Protein AF-A0A8T0D300-F1 (afdb_monomer)

Nearest PDB structures (foldseek):
  8bvw-assembly1_c  TM=6.616E-01  e=2.261E-02  Xenopus laevis
  4kha-assembly1_B  TM=6.430E-01  e=3.492E-02  Xenopus laevis
  8ox1-assembly1_G  TM=6.319E-01  e=3.492E-02  Homo sapiens
  6ler-assembly1_G  TM=6.426E-01  e=5.739E-02  Homo sapiens
  8xjv-assembly1_am  TM=5.902E-01  e=4.477E-02  Xenopus laevis

Secondary structure (DSSP, 8-state):
------------------------PPPP---------TTTTS--SS-HHHHHHHHHTSTT-----HHHHHHHHHHHHHHHHHHHHHHHTTTTT---HHHHHHHHHH-GGGGGGTTTSPPP--HHHHHHHHHHHHHHHT-

Organism: NCBI:txid34504

Solvent-accessible surface area (backbone atoms only — not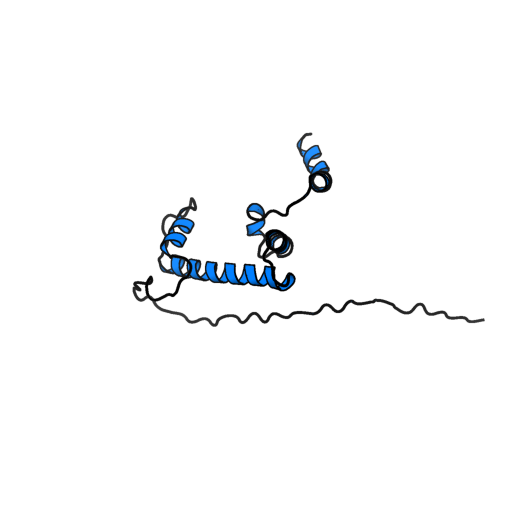 comparable to full-atom values): 9276 Å² total; per-residue (Å²): 136,89,81,87,78,83,86,77,81,84,82,79,77,74,84,80,79,78,79,76,76,82,81,80,81,82,80,92,75,91,81,82,94,67,97,68,85,59,79,85,77,53,94,62,92,48,57,49,69,58,42,45,51,62,57,51,71,41,95,87,46,91,78,81,60,71,66,57,24,52,53,50,29,52,49,51,54,53,48,53,53,49,54,52,50,69,38,40,75,78,54,84,80,70,89,49,71,66,43,52,17,49,49,30,72,75,33,78,91,38,49,89,39,46,91,81,42,61,67,90,72,52,74,68,58,46,49,72,74,40,43,69,63,52,58,62,73,74,110

Radius of gyration: 24.93 Å; Cα contacts (8 Å, |Δi|>4): 60; chains: 1; bounding box: 71×55×63 Å

Foldseek 3Di:
DDDDDDPDDDPPDDDPPPPPPDDDDDDDDDDDDDDDPDQPPPPFPAHLVVLLVVQVVDPPDPDDDSVNSSVVSVVVVVVVVVLQCQLVVPPPDDDDLQSNQVCLVVDVVNVVCCVVRPHDDDPVVCCVPCVVVVVVVVD

Sequence (139 aa):
MMDQRSHQSLEQTLPVQSLSCSFVAPSKSVMEPQAFNTTETLNLLIPPNRTRLMMKSSPDVESVSLESVICLSKATELFIKELVSSACCEAGEEFTYKLLSDLQSRTPRYAFLADVLPTKITMMEWIEKYKAEFDASCT

InterPro domains:
  IPR003958 Transcription factor CBF/NF-Y/archaeal histone domain [PF00808] (46-91)
  IPR009072 Histone-fold [G3DSA:1.10.20.10] (3-119)
  IPR009072 Histone-fold [SSF47113] (55-120)
  IPR050568 Transcription/DNA replication regulator [PTHR10252] (37-119)

Structure (mmCIF, N/CA/C/O backbone):
data_AF-A0A8T0D300-F1
#
_entry.id   AF-A0A8T0D300-F1
#
loop_
_atom_site.group_PDB
_atom_site.id
_atom_site.type_symbol
_atom_site.label_atom_id
_atom_site.label_alt_id
_atom_site.label_comp_id
_atom_site.label_asym_id
_atom_site.label_entity_id
_atom_site.label_seq_id
_atom_site.pdbx_PDB_ins_code
_atom_site.Cartn_x
_atom_site.Cartn_y
_atom_site.Cartn_z
_atom_site.occupancy
_atom_site.B_iso_or_equiv
_atom_site.auth_seq_id
_atom_site.auth_comp_id
_atom_site.auth_asym_id
_atom_site.auth_atom_id
_atom_site.pdbx_PDB_model_num
ATOM 1 N N . MET A 1 1 ? 47.138 -46.939 -24.781 1.00 39.41 1 MET A N 1
ATOM 2 C CA . MET A 1 1 ? 47.937 -45.820 -24.251 1.00 39.41 1 MET A CA 1
ATOM 3 C C . MET A 1 1 ? 46.937 -44.838 -23.677 1.00 39.41 1 MET A C 1
ATOM 5 O O . MET A 1 1 ? 46.120 -44.321 -24.426 1.00 39.41 1 MET A O 1
ATOM 9 N N . MET A 1 2 ? 46.863 -44.792 -22.347 1.00 43.94 2 MET A N 1
ATOM 10 C CA . MET A 1 2 ? 45.951 -43.942 -21.588 1.00 43.94 2 MET A CA 1
ATOM 11 C C . MET A 1 2 ? 46.360 -42.478 -21.730 1.00 43.94 2 MET A C 1
ATOM 13 O O . MET A 1 2 ? 47.544 -42.196 -21.623 1.00 43.94 2 MET A O 1
ATOM 17 N N . ASP A 1 3 ? 45.383 -41.583 -21.843 1.00 45.84 3 ASP A N 1
ATOM 18 C CA . ASP A 1 3 ? 45.432 -40.323 -21.106 1.00 45.84 3 ASP A CA 1
ATOM 19 C C . ASP A 1 3 ? 44.007 -39.892 -20.748 1.00 45.84 3 ASP A C 1
ATOM 21 O O . ASP A 1 3 ? 43.177 -39.563 -21.596 1.00 45.84 3 ASP A O 1
ATOM 25 N N . GLN A 1 4 ? 43.722 -39.992 -19.450 1.00 45.06 4 GLN A N 1
ATOM 26 C CA . GLN A 1 4 ? 42.569 -39.399 -18.796 1.00 45.06 4 GLN A CA 1
ATOM 27 C C . GLN A 1 4 ? 42.836 -37.900 -18.673 1.00 45.06 4 GLN A C 1
ATOM 29 O O . GLN A 1 4 ? 43.825 -37.501 -18.061 1.00 45.06 4 GLN A O 1
ATOM 34 N N . ARG A 1 5 ? 41.925 -37.056 -19.161 1.00 41.47 5 ARG A N 1
ATOM 35 C CA . ARG A 1 5 ? 41.848 -35.671 -18.694 1.00 41.47 5 ARG A CA 1
ATOM 36 C C . ARG A 1 5 ? 40.440 -35.367 -18.226 1.00 41.47 5 ARG A C 1
ATOM 38 O O . ARG A 1 5 ? 39.543 -35.060 -19.004 1.00 41.47 5 ARG A O 1
ATOM 45 N N . SER A 1 6 ? 40.294 -35.503 -16.916 1.00 41.47 6 SER A N 1
ATOM 46 C CA . SER A 1 6 ? 39.227 -34.969 -16.089 1.00 41.47 6 SER A CA 1
ATOM 47 C C . SER A 1 6 ? 38.858 -33.546 -16.504 1.00 41.47 6 SER A C 1
ATOM 49 O O . SER A 1 6 ? 39.696 -32.649 -16.459 1.00 41.47 6 SER A O 1
ATOM 51 N N . HIS A 1 7 ? 37.586 -33.327 -16.820 1.00 40.19 7 HIS A N 1
ATOM 52 C CA . HIS A 1 7 ? 36.959 -32.022 -16.646 1.00 40.19 7 HIS A CA 1
ATOM 53 C C . HIS A 1 7 ? 35.997 -32.141 -15.469 1.00 40.19 7 HIS A C 1
ATOM 55 O O . HIS A 1 7 ? 34.815 -32.441 -15.606 1.00 40.19 7 HIS A O 1
ATOM 61 N N . GLN A 1 8 ? 36.591 -31.988 -14.288 1.00 38.53 8 GLN A N 1
ATOM 62 C CA . GLN A 1 8 ? 35.915 -31.798 -13.019 1.00 38.53 8 GLN A CA 1
ATOM 63 C C . GLN A 1 8 ? 35.576 -30.307 -12.874 1.00 38.53 8 GLN A C 1
ATOM 65 O O . GLN A 1 8 ? 36.440 -29.456 -13.060 1.00 38.53 8 GLN A O 1
ATOM 70 N N . SER A 1 9 ? 34.301 -30.054 -12.584 1.00 33.56 9 SER A N 1
ATOM 71 C CA . SER A 1 9 ? 33.688 -28.938 -11.853 1.00 33.56 9 SER A CA 1
ATOM 72 C C . SER A 1 9 ? 34.351 -27.555 -11.842 1.00 33.56 9 SER A C 1
ATOM 74 O O . SER A 1 9 ? 35.388 -27.352 -11.224 1.00 33.56 9 SER A O 1
ATOM 76 N N . LEU A 1 10 ? 33.593 -26.563 -12.314 1.00 34.75 10 LEU A N 1
ATOM 77 C CA . LEU A 1 10 ? 33.512 -25.236 -11.695 1.00 34.75 10 LEU A CA 1
ATOM 78 C C . LEU A 1 10 ? 32.034 -24.820 -11.675 1.00 34.75 10 LEU A C 1
ATOM 80 O O . LEU A 1 10 ? 31.595 -23.932 -12.398 1.00 34.75 10 LEU A O 1
ATOM 84 N N . GLU A 1 11 ? 31.245 -25.529 -10.866 1.00 33.12 11 GLU A N 1
ATOM 85 C CA . GLU A 1 11 ? 29.962 -25.005 -10.404 1.00 33.12 11 GLU A CA 1
ATOM 86 C C . GLU A 1 11 ? 30.302 -23.947 -9.346 1.00 33.12 11 GLU A C 1
ATOM 88 O O . GLU A 1 11 ? 30.612 -24.260 -8.198 1.00 33.12 11 GLU A O 1
ATOM 93 N N . GLN A 1 12 ? 30.405 -22.689 -9.775 1.00 32.22 12 GLN A N 1
ATOM 94 C CA . GLN A 1 12 ? 30.556 -21.561 -8.864 1.00 32.22 12 GLN A CA 1
ATOM 95 C C . GLN A 1 12 ? 29.178 -21.207 -8.317 1.00 32.22 12 GLN A C 1
ATOM 97 O O . GLN A 1 12 ? 28.479 -20.329 -8.818 1.00 32.22 12 GLN A O 1
ATOM 102 N N . THR A 1 13 ? 28.800 -21.932 -7.272 1.00 30.66 13 THR A N 1
ATOM 103 C CA . THR A 1 13 ? 27.690 -21.605 -6.392 1.00 30.66 13 THR A CA 1
ATOM 104 C C . THR A 1 13 ? 28.005 -20.270 -5.706 1.00 30.66 13 THR A C 1
ATOM 106 O O . THR A 1 13 ? 28.902 -20.176 -4.865 1.00 30.66 13 THR A O 1
ATOM 109 N N . LEU A 1 14 ? 27.302 -19.206 -6.096 1.00 32.84 14 LEU A N 1
ATOM 110 C CA . LEU A 1 14 ? 27.336 -17.931 -5.381 1.00 32.84 14 LEU A CA 1
ATOM 111 C C . LEU A 1 14 ? 26.737 -18.133 -3.978 1.00 32.84 14 LEU A C 1
ATOM 113 O O . LEU A 1 14 ? 25.708 -18.804 -3.853 1.00 32.84 14 LEU A O 1
ATOM 117 N N . PRO A 1 15 ? 27.332 -17.569 -2.911 1.00 34.34 15 PRO A N 1
ATOM 118 C CA . PRO A 1 15 ? 26.772 -17.691 -1.577 1.00 34.34 15 PRO A CA 1
ATOM 119 C C . PRO A 1 15 ? 25.476 -16.879 -1.503 1.00 34.34 15 PRO A C 1
ATOM 121 O O . PRO A 1 15 ? 25.499 -15.651 -1.426 1.00 34.34 15 PRO A O 1
ATOM 124 N N . VAL A 1 16 ? 24.337 -17.573 -1.508 1.00 36.66 16 VAL A N 1
ATOM 125 C CA . VAL A 1 16 ? 23.051 -17.004 -1.099 1.00 36.66 16 VAL A CA 1
ATOM 126 C C . VAL A 1 16 ? 23.177 -16.695 0.389 1.00 36.66 16 VAL A C 1
ATOM 128 O O . VAL A 1 16 ? 23.036 -17.574 1.240 1.00 36.66 16 VAL A O 1
ATOM 131 N N . GLN A 1 17 ? 23.515 -15.448 0.715 1.00 36.25 17 GLN A N 1
ATOM 132 C CA . GLN A 1 17 ? 23.426 -14.958 2.082 1.00 36.25 17 GLN A CA 1
ATOM 133 C C . GLN A 1 17 ? 21.946 -14.940 2.461 1.00 36.25 17 GLN A C 1
ATOM 135 O O . GLN A 1 17 ? 21.198 -14.022 2.136 1.00 36.25 17 GLN A O 1
ATOM 140 N N . SER A 1 18 ? 21.523 -16.013 3.121 1.00 37.66 18 SER A N 1
ATOM 141 C CA . SER A 1 18 ? 20.248 -16.103 3.813 1.00 37.66 18 SER A CA 1
ATOM 142 C C . SER A 1 18 ? 20.244 -15.072 4.941 1.00 37.66 18 SER A C 1
ATOM 144 O O . SER A 1 18 ? 20.636 -15.370 6.069 1.00 37.66 18 SER A O 1
ATOM 146 N N . LEU A 1 19 ? 19.789 -13.855 4.648 1.00 42.31 19 LEU A N 1
ATOM 147 C CA . LEU A 1 19 ? 19.342 -12.917 5.671 1.00 42.31 19 LEU A CA 1
ATOM 148 C C . LEU A 1 19 ? 18.019 -13.449 6.226 1.00 42.31 19 LEU A C 1
ATOM 150 O O . LEU A 1 19 ? 16.929 -13.088 5.787 1.00 42.31 19 LEU A O 1
ATOM 154 N N . SER A 1 20 ? 18.122 -14.365 7.186 1.00 39.84 20 SER A N 1
ATOM 155 C CA . SER A 1 20 ? 16.992 -14.808 7.988 1.00 39.84 20 SER A CA 1
ATOM 156 C C . SER A 1 20 ? 16.575 -13.654 8.898 1.00 39.84 20 SER A C 1
ATOM 158 O O . SER A 1 20 ? 17.088 -13.502 10.006 1.00 39.84 20 SER A O 1
ATOM 160 N N . CYS A 1 21 ? 15.662 -12.810 8.421 1.00 32.97 21 CYS A N 1
ATOM 161 C CA . CYS A 1 21 ? 14.969 -11.864 9.280 1.00 32.97 21 CYS A CA 1
ATOM 162 C C . CYS A 1 21 ? 13.974 -12.666 10.127 1.00 32.97 21 CYS A C 1
ATOM 164 O O . CYS A 1 21 ? 12.977 -13.191 9.630 1.00 32.97 21 CYS A O 1
ATOM 166 N N . SER A 1 22 ? 14.291 -12.849 11.405 1.00 34.19 22 SER A N 1
ATOM 167 C CA . SER A 1 22 ? 13.448 -13.567 12.354 1.00 34.19 22 SER A CA 1
ATOM 168 C C . SER A 1 22 ? 12.153 -12.790 12.602 1.00 34.19 22 SER A C 1
ATOM 170 O O . SER A 1 22 ? 12.115 -11.852 13.398 1.00 34.19 22 SER A O 1
ATOM 172 N N . PHE A 1 23 ? 11.085 -13.203 11.919 1.00 40.94 23 PHE A N 1
ATOM 173 C CA . PHE A 1 23 ? 9.713 -12.797 12.199 1.00 40.94 23 PHE A CA 1
ATOM 174 C C . PHE A 1 23 ? 9.286 -13.374 13.557 1.00 40.94 23 PHE A C 1
ATOM 176 O O . PHE A 1 23 ? 8.991 -14.563 13.679 1.00 40.94 23 PHE A O 1
ATOM 183 N N . VAL A 1 24 ? 9.275 -12.539 14.596 1.00 38.38 24 VAL A N 1
ATOM 184 C CA . VAL A 1 24 ? 8.688 -12.891 15.894 1.00 38.38 24 VAL A CA 1
ATOM 185 C C . VAL A 1 24 ? 7.178 -12.676 15.810 1.00 38.38 24 VAL A C 1
ATOM 187 O O . VAL A 1 24 ? 6.702 -11.550 15.673 1.00 38.38 24 VAL A O 1
ATOM 190 N N . ALA A 1 25 ? 6.423 -13.772 15.879 1.00 36.47 25 ALA A N 1
ATOM 191 C CA . ALA A 1 25 ? 4.966 -13.748 15.942 1.00 36.47 25 ALA A CA 1
ATOM 192 C C . ALA A 1 25 ? 4.486 -13.228 17.315 1.00 36.47 25 ALA A C 1
ATOM 194 O O . ALA A 1 25 ? 5.005 -13.673 18.341 1.00 36.47 25 ALA A O 1
ATOM 195 N N . PRO A 1 26 ? 3.483 -12.333 17.382 1.00 38.69 26 PRO A N 1
ATOM 196 C CA . PRO A 1 26 ? 2.913 -11.910 18.654 1.00 38.69 26 PRO A CA 1
ATOM 197 C C . PRO A 1 26 ? 1.939 -12.966 19.203 1.00 38.69 26 PRO A C 1
ATOM 199 O O . PRO A 1 26 ? 1.041 -13.443 18.505 1.00 38.69 26 PRO A O 1
ATOM 202 N N . SER A 1 27 ? 2.130 -13.327 20.473 1.00 35.91 27 SER A N 1
ATOM 203 C CA . SER A 1 27 ? 1.298 -14.263 21.235 1.00 35.91 27 SER A CA 1
ATOM 204 C C . SER A 1 27 ? -0.150 -13.782 21.375 1.00 35.91 27 SER A C 1
ATOM 206 O O . SER A 1 27 ? -0.413 -12.607 21.620 1.00 35.91 27 SER A O 1
ATOM 208 N N . LYS A 1 28 ? -1.097 -14.721 21.257 1.00 39.28 28 LYS A N 1
ATOM 209 C CA . LYS A 1 28 ? -2.538 -14.495 21.425 1.00 39.28 28 LYS A CA 1
ATOM 210 C C . LYS A 1 28 ? -2.873 -14.194 22.891 1.00 39.28 28 LYS A C 1
ATOM 212 O O . LYS A 1 28 ? -2.701 -15.064 23.739 1.00 39.28 28 LYS A O 1
ATOM 217 N N . SER A 1 29 ? -3.431 -13.019 23.170 1.00 35.53 29 SER A N 1
ATOM 218 C CA . SER A 1 29 ? -4.186 -12.746 24.397 1.00 35.53 29 SER A CA 1
ATOM 219 C C . SER A 1 29 ? -5.626 -12.394 24.029 1.00 35.53 29 SER A C 1
ATOM 221 O O . SER A 1 29 ? -5.878 -11.404 23.345 1.00 35.53 29 SER A O 1
ATOM 223 N N . VAL A 1 30 ? -6.550 -13.251 24.455 1.00 42.59 30 VAL A N 1
ATOM 224 C CA . VAL A 1 30 ? -8.005 -13.059 24.410 1.00 42.59 30 VAL A CA 1
ATOM 225 C C . VAL A 1 30 ? -8.379 -11.896 25.335 1.00 42.59 30 VAL A C 1
ATOM 227 O O . VAL A 1 30 ? -7.876 -11.852 26.456 1.00 42.59 30 VAL A O 1
ATOM 230 N N . MET A 1 31 ? -9.249 -10.976 24.902 1.00 36.91 31 MET A N 1
ATOM 231 C CA . MET A 1 31 ? -9.789 -9.935 25.784 1.00 36.91 31 MET A CA 1
ATOM 232 C C . MET A 1 31 ? -11.285 -9.701 25.537 1.00 36.91 31 MET A C 1
ATOM 234 O O . MET A 1 31 ? -11.729 -9.587 24.398 1.00 36.91 31 MET A O 1
ATOM 238 N N . GLU A 1 32 ? -12.025 -9.704 26.646 1.00 30.58 32 GLU A N 1
ATOM 239 C CA . GLU A 1 32 ? -13.478 -9.569 26.805 1.00 30.58 32 GLU A CA 1
ATOM 240 C C . GLU A 1 32 ? -13.925 -8.089 26.715 1.00 30.58 32 GLU A C 1
ATOM 242 O O . GLU A 1 32 ? -13.115 -7.203 27.014 1.00 30.58 32 GLU A O 1
ATOM 247 N N . PRO A 1 33 ? -15.176 -7.769 26.309 1.00 45.28 33 PRO A N 1
ATOM 248 C CA . PRO A 1 33 ? -15.543 -6.415 25.914 1.00 45.28 33 PRO A CA 1
ATOM 249 C C . PRO A 1 33 ? -15.840 -5.525 27.124 1.00 45.28 33 PRO A C 1
ATOM 251 O O . PRO A 1 33 ? -16.805 -5.732 27.859 1.00 45.28 33 PRO A O 1
ATOM 254 N N . GLN A 1 34 ? -15.046 -4.470 27.282 1.00 33.97 34 GLN A N 1
ATOM 255 C CA . GLN A 1 34 ? -15.371 -3.310 28.110 1.00 33.97 34 GLN A CA 1
ATOM 256 C C . GLN A 1 34 ? -15.499 -2.095 27.188 1.00 33.97 34 GLN A C 1
ATOM 258 O O . GLN A 1 34 ? -14.652 -1.872 26.321 1.00 33.97 34 GLN A O 1
ATOM 263 N N . ALA A 1 35 ? -16.580 -1.332 27.359 1.00 44.56 35 ALA A N 1
ATOM 264 C CA . ALA A 1 35 ? -16.861 -0.115 26.607 1.00 44.56 35 ALA A CA 1
ATOM 265 C C . ALA A 1 35 ? -15.704 0.880 26.781 1.00 44.56 35 ALA A C 1
ATOM 267 O O . ALA A 1 35 ? -15.536 1.477 27.843 1.00 44.56 35 ALA A O 1
ATOM 268 N N . PHE A 1 36 ? -14.870 1.006 25.748 1.00 47.03 36 PHE A N 1
ATOM 269 C CA . PHE A 1 36 ? -13.647 1.792 25.797 1.00 47.03 36 PHE A CA 1
ATOM 270 C C . PHE A 1 36 ? -13.811 3.074 24.981 1.00 47.03 36 PHE A C 1
ATOM 272 O O . PHE A 1 36 ? -14.179 3.058 23.805 1.00 47.03 36 PHE A O 1
ATOM 279 N N . ASN A 1 37 ? -13.530 4.204 25.621 1.00 51.94 37 ASN A N 1
ATOM 280 C CA . ASN A 1 37 ? -13.520 5.527 25.008 1.00 51.94 37 ASN A CA 1
ATOM 281 C C . ASN A 1 37 ? -12.130 5.700 24.366 1.00 51.94 37 ASN A C 1
ATOM 283 O O . ASN A 1 37 ? -11.240 6.340 24.916 1.00 51.94 37 ASN A O 1
ATOM 287 N N . THR A 1 38 ? -11.900 4.995 23.260 1.00 53.94 38 THR A N 1
ATOM 288 C CA . THR A 1 38 ? -10.575 4.514 22.826 1.00 53.94 38 THR A CA 1
ATOM 289 C C . THR A 1 38 ? -9.596 5.546 22.243 1.00 53.94 38 THR A C 1
ATOM 291 O O . THR A 1 38 ? -8.467 5.202 21.895 1.00 53.94 38 THR A O 1
ATOM 294 N N . THR A 1 39 ? -9.991 6.806 22.076 1.00 51.97 39 THR A N 1
ATOM 295 C CA . THR A 1 39 ? -9.169 7.782 21.338 1.00 51.97 39 THR A CA 1
ATOM 296 C C . THR A 1 39 ? -7.980 8.344 22.118 1.00 51.97 39 THR A C 1
ATOM 298 O O . THR A 1 39 ? -7.018 8.752 21.483 1.00 51.97 39 THR A O 1
ATOM 301 N N . GLU A 1 40 ? -8.002 8.332 23.452 1.00 51.66 40 GLU A N 1
ATOM 302 C CA . GLU A 1 40 ? -6.952 8.963 24.284 1.00 51.66 40 GLU A CA 1
ATOM 303 C C . GLU A 1 40 ? -5.875 7.978 24.779 1.00 51.66 40 GLU A C 1
ATOM 305 O O . GLU A 1 40 ? -4.800 8.367 25.222 1.00 51.66 40 GLU A O 1
ATOM 310 N N . THR A 1 41 ? -6.148 6.678 24.726 1.00 56.41 41 THR A N 1
ATOM 311 C CA . THR A 1 41 ? -5.351 5.638 25.402 1.00 56.41 41 THR A CA 1
ATOM 312 C C . THR A 1 41 ? -4.551 4.766 24.441 1.00 56.41 41 THR A C 1
ATOM 314 O O . THR A 1 41 ? -3.530 4.192 24.825 1.00 56.41 41 THR A O 1
ATOM 317 N N . LEU A 1 42 ? -4.977 4.665 23.181 1.00 67.25 42 LEU A N 1
ATOM 318 C CA . LEU A 1 42 ? -4.212 4.000 22.136 1.00 67.25 42 LEU A CA 1
ATOM 319 C C . LEU A 1 42 ? -3.445 5.072 21.371 1.00 67.25 42 LEU A C 1
ATOM 321 O O . LEU A 1 42 ? -4.035 5.814 20.594 1.00 67.25 42 LEU A O 1
ATOM 325 N N . ASN A 1 43 ? -2.133 5.148 21.598 1.00 84.56 43 ASN A N 1
ATOM 326 C CA . ASN A 1 43 ? -1.202 5.992 20.844 1.00 84.56 43 ASN A CA 1
ATOM 327 C C . ASN A 1 43 ? -1.185 5.578 19.356 1.00 84.56 43 ASN A C 1
ATOM 329 O O . ASN A 1 43 ? -0.292 4.852 18.909 1.00 84.56 43 ASN A O 1
ATOM 333 N 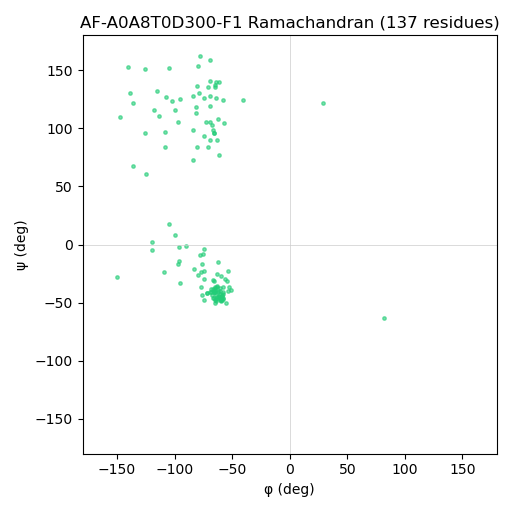N . LEU A 1 44 ? -2.218 5.981 18.616 1.00 90.19 44 LEU A N 1
ATOM 334 C CA . LEU A 1 44 ? -2.406 5.734 17.193 1.00 90.19 44 LEU A CA 1
ATOM 335 C C . LEU A 1 44 ? -1.882 6.938 16.409 1.00 90.19 44 LEU A C 1
ATOM 337 O O . LEU A 1 44 ? -2.300 8.073 16.624 1.00 90.19 44 LEU A O 1
ATOM 341 N N . LEU A 1 45 ? -0.978 6.674 15.474 1.00 91.62 45 LEU A N 1
ATOM 342 C CA . LEU A 1 45 ? -0.455 7.640 14.511 1.00 91.62 45 LEU A CA 1
ATOM 343 C C . LEU A 1 45 ? -1.484 7.938 13.416 1.00 91.62 45 LEU A C 1
ATOM 345 O O . LEU A 1 45 ? -1.490 9.032 12.855 1.00 91.62 45 LEU A O 1
ATOM 349 N N . ILE A 1 46 ? -2.350 6.967 13.102 1.00 90.81 46 ILE A N 1
ATOM 350 C CA . ILE A 1 46 ? -3.413 7.124 12.106 1.00 90.81 46 ILE A CA 1
ATOM 351 C C . ILE A 1 46 ? -4.742 7.410 12.819 1.00 90.81 46 ILE A C 1
ATOM 353 O O . ILE A 1 46 ? -5.261 6.526 13.514 1.00 90.81 46 ILE A O 1
ATOM 357 N N . PRO A 1 47 ? -5.345 8.603 12.619 1.00 91.56 47 PRO A N 1
ATOM 358 C CA . PRO A 1 47 ? -6.581 8.983 13.290 1.00 91.56 47 PRO A CA 1
ATOM 359 C C . PRO A 1 47 ? -7.727 7.992 13.013 1.00 91.56 47 PRO A C 1
ATOM 361 O O . PRO A 1 47 ? -8.097 7.810 11.847 1.00 91.56 47 PRO A O 1
ATOM 364 N N . PRO A 1 48 ? -8.368 7.416 14.050 1.00 91.00 48 PRO A N 1
ATOM 365 C CA . PRO A 1 48 ? -9.466 6.455 13.895 1.00 91.00 48 PRO A CA 1
ATOM 366 C C . PRO A 1 48 ? -10.614 6.950 13.006 1.00 91.00 48 PRO A C 1
ATOM 368 O O . PRO A 1 48 ? -11.177 6.194 12.217 1.00 91.00 48 PRO A O 1
ATOM 371 N N . ASN A 1 49 ? -10.943 8.243 13.071 1.00 92.62 49 ASN A N 1
ATOM 372 C CA . ASN A 1 49 ? -11.993 8.835 12.236 1.00 92.62 49 ASN A CA 1
ATOM 373 C C . ASN A 1 49 ? -11.663 8.761 10.740 1.00 92.62 49 ASN A C 1
ATOM 375 O O . ASN A 1 49 ? -12.552 8.521 9.924 1.00 92.62 49 ASN A O 1
ATOM 379 N N . ARG A 1 50 ? -10.384 8.916 10.375 1.00 94.44 50 ARG A N 1
ATOM 380 C CA . ARG A 1 50 ? -9.935 8.804 8.985 1.00 94.44 50 ARG A CA 1
ATOM 381 C C . ARG A 1 50 ? -9.979 7.355 8.518 1.00 94.44 50 ARG A C 1
ATOM 383 O O . ARG A 1 50 ? -10.475 7.096 7.430 1.00 94.44 50 ARG A O 1
ATOM 390 N N . THR A 1 51 ? -9.553 6.417 9.361 1.00 95.56 51 THR A N 1
ATOM 391 C CA . THR A 1 51 ? -9.672 4.978 9.082 1.00 95.56 51 THR A CA 1
ATOM 392 C C . THR A 1 51 ? -11.128 4.580 8.851 1.00 95.56 51 THR A C 1
ATOM 394 O O . THR A 1 51 ? -11.440 3.943 7.851 1.00 95.56 51 THR A O 1
ATOM 397 N N . ARG A 1 52 ? -12.051 5.034 9.709 1.00 95.62 52 ARG A N 1
ATOM 398 C CA . ARG A 1 52 ? -13.491 4.788 9.541 1.00 95.62 52 ARG A CA 1
ATOM 399 C C . ARG A 1 52 ? -14.021 5.325 8.211 1.00 95.62 52 ARG A C 1
ATOM 401 O O . ARG A 1 52 ? -14.805 4.642 7.560 1.00 95.62 52 ARG A O 1
ATOM 408 N N . LEU A 1 53 ? -13.601 6.527 7.813 1.00 95.62 53 LEU A N 1
ATOM 409 C CA . LEU A 1 53 ? -13.992 7.122 6.535 1.00 95.62 53 LEU A CA 1
ATOM 410 C C . LEU A 1 53 ? -13.518 6.272 5.347 1.00 95.62 53 LEU A C 1
ATOM 412 O O . LEU A 1 53 ? -14.315 6.001 4.456 1.00 95.62 53 LEU A O 1
ATOM 416 N N . MET A 1 54 ? -12.266 5.804 5.369 1.00 95.94 54 MET A N 1
ATOM 417 C CA . MET A 1 54 ? -11.718 4.929 4.322 1.00 95.94 54 MET A CA 1
ATOM 418 C C . MET A 1 54 ? -12.426 3.571 4.268 1.00 95.94 54 MET A C 1
ATOM 420 O O . MET A 1 54 ? -12.660 3.034 3.195 1.00 95.94 54 MET A O 1
ATOM 424 N N . MET A 1 55 ? -12.823 3.011 5.412 1.00 96.56 55 MET A N 1
ATOM 425 C CA . MET A 1 55 ? -13.604 1.768 5.420 1.00 96.56 55 MET A CA 1
ATOM 426 C C . MET A 1 55 ? -14.979 1.967 4.766 1.00 96.56 55 MET A C 1
ATOM 428 O O . MET A 1 55 ? -15.418 1.126 3.986 1.00 96.56 55 MET A O 1
ATOM 432 N N . LYS A 1 56 ? -15.634 3.103 5.037 1.00 95.81 56 LYS A N 1
ATOM 433 C CA . LYS A 1 56 ? -16.960 3.444 4.495 1.00 95.81 56 LYS A CA 1
ATOM 434 C C . LYS A 1 56 ? -16.957 3.941 3.046 1.00 95.81 56 LYS A C 1
ATOM 436 O O . LYS A 1 56 ? -18.035 4.107 2.489 1.00 95.81 56 LYS A O 1
ATOM 441 N N . SER A 1 57 ? -15.800 4.201 2.430 1.00 95.12 57 SER A N 1
ATOM 442 C CA . SER A 1 57 ? -15.743 4.532 0.997 1.00 95.12 57 SER A CA 1
ATOM 443 C C . SER A 1 57 ? -15.947 3.312 0.097 1.00 95.12 57 SER A C 1
ATOM 445 O O . SER A 1 57 ? -16.051 3.463 -1.116 1.00 95.12 57 SER A O 1
ATOM 447 N N . SER A 1 58 ? -15.986 2.111 0.677 1.00 92.38 58 SER A N 1
ATOM 448 C CA . SER A 1 58 ? -16.297 0.878 -0.042 1.00 92.38 58 SER A CA 1
ATOM 449 C C . SER A 1 58 ? -17.816 0.742 -0.226 1.00 92.38 58 SER A C 1
ATOM 451 O O . SER A 1 58 ? -18.550 0.982 0.735 1.00 92.38 58 SER A O 1
ATOM 453 N N . PRO A 1 59 ? -18.300 0.344 -1.418 1.00 91.56 59 PRO A N 1
ATOM 454 C CA . PRO A 1 59 ? -19.730 0.339 -1.749 1.00 91.56 59 PRO A CA 1
ATOM 455 C C . PRO A 1 59 ? -20.577 -0.613 -0.886 1.00 91.56 59 PRO A C 1
ATOM 457 O O . PRO A 1 59 ? -21.754 -0.339 -0.676 1.00 91.56 59 PRO A O 1
ATOM 460 N N . ASP A 1 60 ? -19.977 -1.668 -0.327 1.00 92.88 60 ASP A N 1
ATOM 461 C CA . ASP A 1 60 ? -20.686 -2.739 0.394 1.00 92.88 60 ASP A CA 1
ATOM 462 C C . ASP A 1 60 ? -20.540 -2.664 1.929 1.00 92.88 60 ASP A C 1
ATOM 464 O O . ASP A 1 60 ? -20.758 -3.647 2.638 1.00 92.88 60 ASP A O 1
ATOM 468 N N . VAL A 1 61 ? -20.128 -1.514 2.478 1.00 93.38 61 VAL A N 1
ATOM 469 C CA . VAL A 1 61 ? -19.884 -1.349 3.924 1.00 93.38 61 VAL A CA 1
ATOM 470 C C . VAL A 1 61 ? -20.962 -0.474 4.568 1.00 93.38 61 VAL A C 1
ATOM 472 O O . VAL A 1 61 ? -20.869 0.754 4.587 1.00 93.38 61 VAL A O 1
ATOM 475 N N . GLU A 1 62 ? -21.972 -1.109 5.169 1.00 89.88 62 GLU A N 1
ATOM 476 C CA . GLU A 1 62 ? -23.066 -0.406 5.860 1.00 89.88 62 GLU A CA 1
ATOM 477 C C . GLU A 1 62 ? -22.637 0.176 7.218 1.00 89.88 62 GLU A C 1
ATOM 479 O O . GLU A 1 62 ? -22.895 1.343 7.537 1.00 89.88 62 GLU A O 1
ATOM 484 N N . SER A 1 63 ? -21.957 -0.631 8.038 1.00 92.25 63 SER A N 1
ATOM 485 C CA . SER A 1 63 ? -21.541 -0.253 9.389 1.00 92.25 63 SER A CA 1
ATOM 486 C C . SER A 1 63 ? -20.145 -0.773 9.725 1.00 92.25 63 SER A C 1
ATOM 488 O O . SER A 1 63 ? -19.671 -1.761 9.170 1.00 92.25 63 SER A O 1
ATOM 490 N N . VAL A 1 64 ? -19.457 -0.066 10.626 1.00 94.62 64 VAL A N 1
ATOM 491 C CA . VAL A 1 64 ? -18.078 -0.371 11.022 1.00 94.62 64 VAL A CA 1
ATOM 492 C C . VAL A 1 64 ? -17.959 -0.263 12.538 1.00 94.62 64 VAL A C 1
ATOM 494 O O . VAL A 1 64 ? -18.204 0.807 13.104 1.00 94.62 64 VAL A O 1
ATOM 497 N N . SER A 1 65 ? -17.546 -1.345 13.199 1.00 95.00 65 SER A N 1
ATOM 498 C CA . SER A 1 65 ? -17.336 -1.361 14.650 1.00 95.00 65 SER A CA 1
ATOM 499 C C . SER A 1 65 ? -16.125 -0.508 15.059 1.00 95.00 65 SER A C 1
ATOM 501 O O . SER A 1 65 ? -15.244 -0.200 14.254 1.00 95.00 65 SER A O 1
ATOM 503 N N . LEU A 1 66 ? -16.072 -0.079 16.323 1.00 93.25 66 LEU A N 1
ATOM 504 C CA . LEU A 1 66 ? -14.925 0.675 16.839 1.00 93.25 66 LEU A CA 1
ATOM 505 C C . LEU A 1 66 ? -13.647 -0.178 16.870 1.00 93.25 66 LEU A C 1
ATOM 507 O O . LEU A 1 66 ? -12.588 0.307 16.477 1.00 93.25 66 LEU A O 1
ATOM 511 N N . GLU A 1 67 ? -13.754 -1.445 17.267 1.00 93.38 67 GLU A N 1
ATOM 512 C CA . GLU A 1 67 ? -12.622 -2.378 17.320 1.00 93.38 67 GLU A CA 1
ATOM 513 C C . GLU A 1 67 ? -11.974 -2.584 15.951 1.00 93.38 67 GLU A C 1
ATOM 515 O O . GLU A 1 67 ? -10.749 -2.530 15.839 1.00 93.38 67 GLU A O 1
ATOM 520 N N . SER A 1 68 ? -12.776 -2.728 14.890 1.00 95.06 68 SER A N 1
ATOM 521 C CA . SER A 1 68 ? -12.253 -2.857 13.528 1.00 95.06 68 SER A CA 1
ATOM 522 C C . 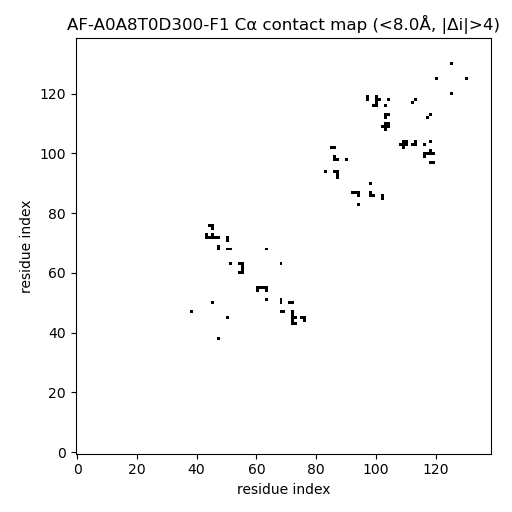SER A 1 68 ? -11.482 -1.611 13.096 1.00 95.06 68 SER A C 1
ATOM 524 O O . SER A 1 68 ? -10.420 -1.731 12.491 1.00 95.06 68 SER A O 1
ATOM 526 N N . VAL A 1 69 ? -11.967 -0.418 13.456 1.00 95.31 69 VAL A N 1
ATOM 527 C CA . VAL A 1 69 ? -11.270 0.844 13.163 1.00 95.31 69 VAL A CA 1
ATOM 528 C C . VAL A 1 69 ? -9.923 0.910 13.874 1.00 95.31 69 VAL A C 1
ATOM 530 O O . VAL A 1 69 ? -8.925 1.267 13.258 1.00 95.31 69 VAL A O 1
ATOM 533 N N . ILE A 1 70 ? -9.873 0.547 15.154 1.00 94.75 70 ILE A N 1
ATOM 534 C CA . ILE A 1 70 ? -8.634 0.551 15.941 1.00 94.75 70 ILE A CA 1
ATOM 535 C C . ILE A 1 70 ? -7.629 -0.455 15.381 1.00 94.75 70 ILE A C 1
ATOM 537 O O . ILE A 1 70 ? -6.461 -0.119 15.173 1.00 94.75 70 ILE A O 1
ATOM 541 N N . CYS A 1 71 ? -8.089 -1.683 15.127 1.00 95.06 71 CYS A N 1
ATOM 542 C CA . CYS A 1 71 ? -7.267 -2.756 14.586 1.00 95.06 71 CYS A CA 1
ATOM 543 C C . CYS A 1 71 ? -6.680 -2.350 13.233 1.00 95.06 71 CYS A C 1
ATOM 545 O O . CYS A 1 71 ? -5.469 -2.448 13.035 1.00 95.06 71 CYS A O 1
ATOM 547 N N . LEU A 1 72 ? -7.509 -1.806 12.337 1.00 96.06 72 LEU A N 1
ATOM 548 C CA . LEU A 1 72 ? -7.069 -1.371 11.018 1.00 96.06 72 LEU A CA 1
ATOM 549 C C . LEU A 1 72 ? -6.139 -0.152 11.084 1.00 96.06 72 LEU A C 1
ATOM 551 O O . LEU A 1 72 ? -5.147 -0.119 10.356 1.00 96.06 72 LEU A O 1
ATOM 555 N N . SER A 1 73 ? -6.393 0.812 11.979 1.00 95.69 73 SER A N 1
ATOM 556 C CA . SER A 1 73 ? -5.467 1.924 12.234 1.00 95.69 73 SER A CA 1
ATOM 557 C C . SER A 1 73 ? -4.083 1.393 12.603 1.00 95.69 73 SER A C 1
ATOM 559 O O . SER A 1 73 ? -3.091 1.769 11.979 1.00 95.69 73 SER A O 1
ATOM 561 N N . LYS A 1 74 ? -4.009 0.457 13.558 1.00 94.88 74 LYS A N 1
ATOM 562 C CA . LYS A 1 74 ? -2.727 -0.107 13.988 1.00 94.88 74 LYS A CA 1
ATOM 563 C C . LYS A 1 74 ? -2.070 -0.968 12.914 1.00 94.88 74 LYS A C 1
ATOM 565 O O . LYS A 1 74 ? -0.860 -0.878 12.715 1.00 94.88 74 LYS A O 1
ATOM 570 N N . ALA A 1 75 ? -2.853 -1.774 12.204 1.00 95.69 75 ALA A N 1
ATOM 571 C CA . ALA A 1 75 ? -2.363 -2.588 11.101 1.00 95.69 75 ALA A CA 1
ATOM 572 C C . ALA A 1 75 ? -1.768 -1.717 9.988 1.00 95.69 75 ALA A C 1
ATOM 574 O O . ALA A 1 75 ? -0.704 -2.045 9.479 1.00 95.69 75 ALA A O 1
ATOM 575 N N . THR A 1 76 ? -2.392 -0.580 9.668 1.00 96.31 76 THR A N 1
ATOM 576 C CA . THR A 1 76 ? -1.895 0.350 8.643 1.00 96.31 76 THR A CA 1
ATOM 577 C C . THR A 1 76 ? -0.569 0.994 9.062 1.00 96.31 76 THR A C 1
ATOM 579 O O . THR A 1 76 ? 0.340 1.114 8.246 1.00 96.31 76 THR A O 1
ATOM 582 N N . GLU A 1 77 ? -0.397 1.336 10.343 1.00 94.88 77 GLU A N 1
ATOM 583 C CA . GLU A 1 77 ? 0.899 1.809 10.856 1.00 94.88 77 GLU A CA 1
ATOM 584 C C . GLU A 1 77 ? 2.001 0.758 10.715 1.00 94.88 77 GLU A C 1
ATOM 586 O O . GLU A 1 77 ? 3.114 1.072 10.293 1.00 94.88 77 GLU A O 1
ATOM 591 N N . LEU A 1 78 ? 1.703 -0.486 11.099 1.00 95.94 78 LEU A N 1
ATOM 592 C CA . LEU A 1 78 ? 2.652 -1.594 11.001 1.00 95.94 78 LEU A CA 1
ATOM 593 C C . LEU A 1 78 ? 2.971 -1.916 9.542 1.00 95.94 78 LEU A C 1
ATOM 595 O O . LEU A 1 78 ? 4.130 -2.146 9.216 1.00 95.94 78 LEU A O 1
ATOM 599 N N . PHE A 1 79 ? 1.963 -1.867 8.672 1.00 96.75 79 PHE A N 1
ATOM 600 C CA . PHE A 1 79 ? 2.111 -2.06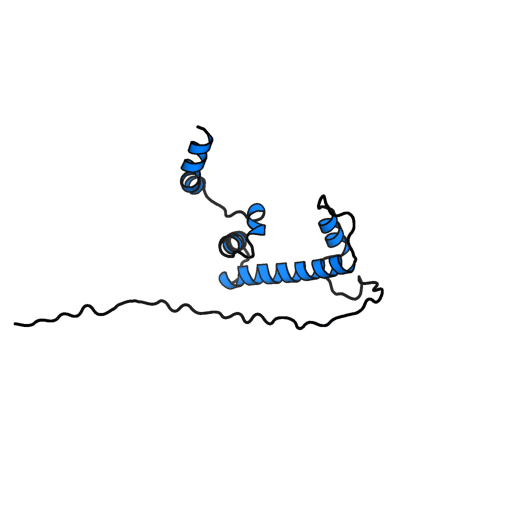2 7.239 1.00 96.75 79 PHE A CA 1
ATOM 601 C C . PHE A 1 79 ? 3.055 -1.026 6.626 1.00 96.75 79 PHE A C 1
ATOM 603 O O . PHE A 1 79 ? 3.987 -1.409 5.934 1.00 96.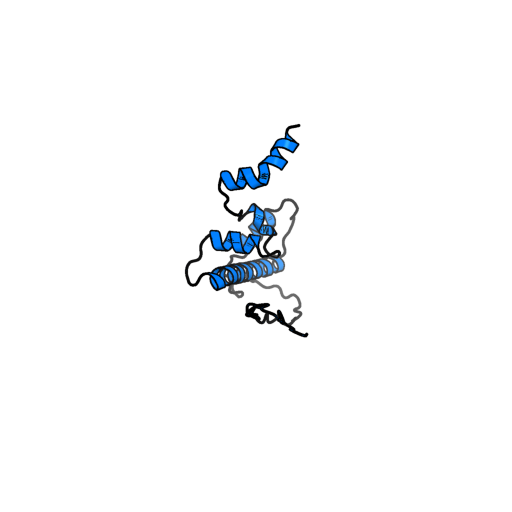75 79 PHE A O 1
ATOM 610 N N . ILE A 1 80 ? 2.882 0.267 6.923 1.00 95.50 80 ILE A N 1
ATOM 611 C CA . ILE A 1 80 ? 3.768 1.317 6.393 1.00 95.50 80 ILE A CA 1
ATOM 612 C C . ILE A 1 80 ? 5.200 1.139 6.911 1.00 95.50 80 ILE A C 1
ATOM 614 O O . ILE A 1 80 ? 6.147 1.255 6.138 1.00 95.50 80 ILE A O 1
ATOM 618 N N . LYS A 1 81 ? 5.375 0.836 8.205 1.00 94.44 81 LYS A N 1
ATOM 619 C CA . LYS A 1 81 ? 6.707 0.595 8.786 1.00 94.44 81 LYS A CA 1
ATOM 620 C C . LYS A 1 81 ? 7.420 -0.572 8.114 1.00 94.44 81 LYS A C 1
ATOM 622 O O . LYS A 1 81 ? 8.595 -0.456 7.786 1.00 94.44 81 LYS A O 1
ATOM 627 N N . GLU A 1 82 ? 6.711 -1.678 7.920 1.00 95.06 82 GLU A N 1
ATOM 628 C CA . GLU A 1 82 ? 7.250 -2.868 7.271 1.00 95.06 82 GLU A CA 1
ATOM 629 C C . GLU A 1 82 ? 7.556 -2.595 5.796 1.00 95.06 82 GLU A C 1
ATOM 631 O O . GLU A 1 82 ? 8.669 -2.864 5.365 1.00 95.06 82 GLU A O 1
ATOM 636 N N . LEU A 1 83 ? 6.644 -1.951 5.064 1.00 94.00 83 LEU A N 1
ATOM 637 C CA . LEU A 1 83 ? 6.836 -1.597 3.659 1.00 94.00 83 LEU A CA 1
ATOM 638 C C . LEU A 1 83 ? 8.081 -0.720 3.451 1.00 94.00 83 LEU A C 1
ATOM 640 O O . LEU A 1 83 ? 8.891 -0.987 2.565 1.00 94.00 83 LEU A O 1
ATOM 644 N N . VAL A 1 84 ? 8.254 0.316 4.280 1.00 92.56 84 VAL A N 1
ATOM 645 C CA . VAL A 1 84 ? 9.419 1.212 4.207 1.00 92.56 84 VAL A CA 1
ATOM 646 C C . VAL A 1 84 ? 10.697 0.477 4.603 1.00 92.56 84 VAL A C 1
ATOM 648 O O . VAL A 1 84 ? 11.705 0.611 3.915 1.00 92.56 84 VAL A O 1
ATOM 651 N N . SER A 1 85 ? 10.664 -0.331 5.668 1.00 91.50 85 SER A N 1
ATOM 652 C CA . SER A 1 85 ? 11.821 -1.132 6.080 1.00 91.50 85 SER A CA 1
ATOM 653 C C . SER A 1 85 ? 12.250 -2.093 4.970 1.00 91.50 85 SER A C 1
ATOM 655 O O . SER A 1 85 ? 13.423 -2.126 4.615 1.00 91.50 85 SER A O 1
ATOM 657 N N . SER A 1 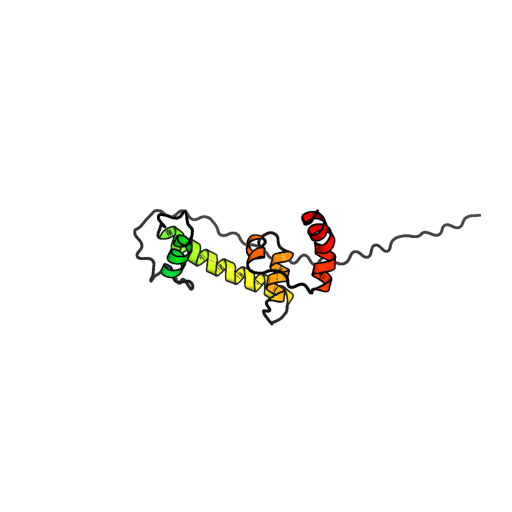86 ? 11.305 -2.824 4.378 1.00 90.88 86 SER A N 1
ATOM 658 C CA . SER A 1 86 ? 11.555 -3.798 3.312 1.00 90.88 86 SER A CA 1
ATOM 659 C C . SER A 1 86 ? 12.062 -3.148 2.020 1.00 90.88 86 SER A C 1
ATOM 661 O O . SER A 1 86 ? 12.868 -3.748 1.311 1.00 90.88 86 SER A O 1
ATOM 663 N N . ALA A 1 87 ? 11.658 -1.908 1.726 1.00 89.44 87 ALA A N 1
ATOM 664 C CA . ALA A 1 87 ? 12.182 -1.142 0.593 1.00 89.44 87 ALA A CA 1
ATOM 665 C C . ALA A 1 87 ? 13.588 -0.566 0.860 1.00 89.44 87 ALA A C 1
ATOM 667 O O . ALA A 1 87 ? 14.454 -0.633 -0.011 1.00 89.44 87 ALA A O 1
ATOM 668 N N . CYS A 1 88 ? 13.833 -0.006 2.051 1.00 85.69 88 CYS A N 1
ATOM 669 C CA . CYS A 1 88 ? 15.098 0.661 2.385 1.00 85.69 88 CYS A CA 1
ATOM 670 C C . CYS A 1 88 ? 16.230 -0.300 2.757 1.00 85.69 88 CYS A C 1
ATOM 672 O O . CYS A 1 88 ? 17.391 0.051 2.552 1.00 85.69 88 CYS A O 1
ATOM 674 N N . CYS A 1 89 ? 15.929 -1.505 3.263 1.00 75.62 89 CYS A N 1
ATOM 675 C CA . CYS A 1 89 ? 16.945 -2.519 3.569 1.00 75.62 89 CYS A CA 1
ATOM 676 C C . CYS A 1 89 ? 17.858 -2.834 2.371 1.00 75.62 89 CYS A C 1
ATOM 678 O O . CYS A 1 89 ? 18.981 -3.283 2.575 1.00 75.62 89 CYS A O 1
ATOM 680 N N . GLU A 1 90 ? 17.407 -2.576 1.141 1.00 66.12 90 GLU A N 1
ATOM 681 C CA . GLU A 1 90 ? 18.184 -2.829 -0.074 1.00 66.12 90 GLU A CA 1
ATOM 682 C C . GLU A 1 90 ? 18.939 -1.610 -0.631 1.00 66.12 90 GLU A C 1
ATOM 684 O O . GLU A 1 90 ? 19.808 -1.788 -1.480 1.00 66.12 90 GLU A O 1
ATOM 689 N N . ALA A 1 91 ? 18.641 -0.383 -0.184 1.00 66.06 91 ALA A N 1
ATOM 690 C CA . ALA A 1 91 ? 19.041 0.843 -0.893 1.00 66.06 91 ALA A CA 1
ATOM 691 C C . ALA A 1 91 ? 19.954 1.803 -0.111 1.00 66.06 91 ALA A C 1
ATOM 693 O O . ALA A 1 91 ? 20.327 2.859 -0.622 1.00 66.06 91 ALA A O 1
ATOM 694 N N . GLY A 1 92 ? 20.350 1.449 1.112 1.00 67.69 92 GLY A N 1
ATOM 695 C CA . GLY A 1 92 ? 21.322 2.220 1.885 1.00 67.69 92 GLY A CA 1
ATOM 696 C C . GLY A 1 92 ? 20.705 3.414 2.608 1.00 67.69 92 GLY A C 1
ATOM 697 O O . GLY A 1 92 ? 20.726 3.393 3.831 1.00 67.69 92 GLY A O 1
ATOM 698 N N . GLU A 1 93 ? 20.139 4.416 1.915 1.00 67.88 93 GLU A N 1
ATOM 699 C CA . GLU A 1 93 ? 19.624 5.630 2.595 1.00 67.88 93 GLU A CA 1
ATOM 700 C C . GLU A 1 93 ? 18.435 6.367 1.935 1.00 67.88 93 GLU A C 1
ATOM 702 O O . GLU A 1 93 ? 17.645 6.970 2.663 1.00 67.88 93 GLU A O 1
ATOM 707 N N . GLU A 1 94 ? 18.234 6.329 0.608 1.00 83.44 94 GLU A N 1
ATOM 708 C CA . GLU A 1 94 ? 17.164 7.120 -0.037 1.00 83.44 94 GLU A CA 1
ATOM 709 C C . GLU A 1 94 ? 15.927 6.288 -0.409 1.00 83.44 94 GLU A C 1
ATOM 711 O O . GLU A 1 94 ? 15.991 5.330 -1.179 1.00 83.44 94 GLU A O 1
ATOM 716 N N . PHE A 1 95 ? 14.762 6.699 0.097 1.00 86.75 95 PHE A N 1
ATOM 717 C CA . PHE A 1 95 ? 13.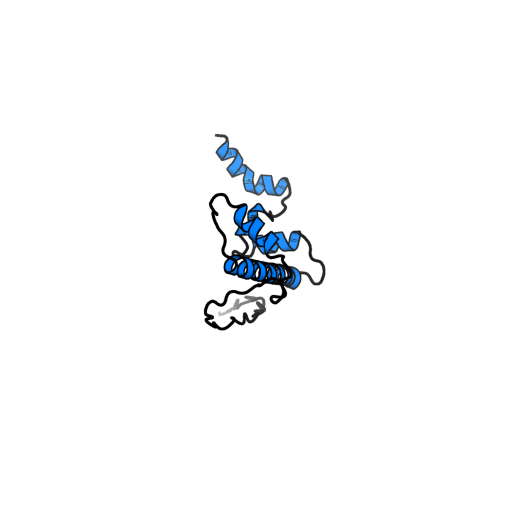482 6.077 -0.233 1.00 86.75 95 PHE A CA 1
ATOM 718 C C . PHE A 1 95 ? 12.907 6.649 -1.538 1.00 86.75 95 PHE A C 1
ATOM 720 O O . PHE A 1 95 ? 12.281 7.710 -1.554 1.00 86.75 95 PHE A O 1
ATOM 727 N N . THR A 1 96 ? 13.106 5.937 -2.649 1.00 91.06 96 THR A N 1
ATOM 728 C CA . THR A 1 96 ? 12.611 6.328 -3.981 1.00 91.06 96 THR A CA 1
ATOM 729 C C . THR A 1 96 ? 11.401 5.495 -4.422 1.00 91.06 96 THR A C 1
ATOM 731 O O . THR A 1 96 ? 11.294 4.314 -4.105 1.00 91.06 96 THR A O 1
ATOM 734 N N . TYR A 1 97 ? 10.531 6.065 -5.268 1.00 92.81 97 TYR A N 1
ATOM 735 C CA . TYR A 1 97 ? 9.409 5.346 -5.898 1.00 92.81 97 TYR A CA 1
ATOM 736 C C . TYR A 1 97 ? 9.827 4.040 -6.589 1.00 92.81 97 TYR A C 1
ATOM 738 O O . TYR A 1 97 ? 9.114 3.047 -6.501 1.00 92.81 97 TYR A O 1
ATOM 746 N N . LYS A 1 98 ? 10.990 4.035 -7.257 1.00 90.94 98 LYS A N 1
ATOM 747 C CA . LYS A 1 98 ? 11.501 2.852 -7.957 1.00 90.94 98 LYS A CA 1
ATOM 748 C C . LYS A 1 98 ? 11.654 1.657 -7.007 1.00 90.94 98 LYS A C 1
ATOM 750 O O . LYS A 1 98 ? 11.260 0.554 -7.357 1.00 90.94 98 LYS A O 1
ATOM 755 N N . LEU A 1 99 ? 12.132 1.889 -5.782 1.00 91.44 99 LEU A N 1
ATOM 756 C CA . LEU A 1 99 ? 12.263 0.833 -4.774 1.00 91.44 99 LEU A CA 1
ATOM 757 C C . LEU A 1 99 ? 10.905 0.236 -4.406 1.00 91.44 99 LEU A C 1
ATOM 759 O O . LEU A 1 99 ? 10.787 -0.976 -4.284 1.00 91.44 99 LEU A O 1
ATOM 763 N N . LEU A 1 100 ? 9.874 1.075 -4.270 1.00 93.19 100 LEU A N 1
ATOM 764 C CA . LEU A 1 100 ? 8.514 0.618 -3.993 1.00 93.19 100 LEU A CA 1
ATOM 765 C C . LEU A 1 100 ? 7.924 -0.191 -5.151 1.00 93.19 100 LEU A C 1
ATOM 767 O O . LEU A 1 100 ? 7.353 -1.251 -4.903 1.00 93.19 100 LEU A O 1
ATOM 771 N N . SER A 1 101 ? 8.059 0.283 -6.394 1.00 94.25 101 SER A N 1
ATOM 772 C CA . SER A 1 101 ? 7.550 -0.449 -7.561 1.00 94.25 101 SER A CA 1
ATOM 773 C C . SER A 1 101 ? 8.289 -1.775 -7.766 1.00 94.25 101 SER A C 1
ATOM 775 O O . SER A 1 101 ? 7.671 -2.786 -8.088 1.00 94.25 101 SER A O 1
ATOM 777 N N . ASP A 1 102 ? 9.600 -1.803 -7.519 1.00 92.12 102 ASP A N 1
ATOM 778 C CA . ASP A 1 102 ? 10.412 -3.014 -7.649 1.00 92.12 102 ASP A CA 1
ATOM 779 C C . ASP A 1 102 ? 10.101 -4.013 -6.518 1.00 92.12 102 ASP A C 1
ATOM 781 O O . ASP A 1 102 ? 9.927 -5.206 -6.777 1.00 92.12 102 ASP A O 1
ATOM 785 N N . LEU A 1 103 ? 9.949 -3.534 -5.274 1.00 93.38 103 LEU A N 1
ATOM 786 C CA . LEU A 1 103 ? 9.507 -4.335 -4.127 1.00 93.38 103 LEU A CA 1
ATOM 787 C C . LEU A 1 103 ? 8.126 -4.952 -4.368 1.00 93.38 103 LEU A C 1
ATOM 789 O O . LEU A 1 103 ? 7.925 -6.137 -4.085 1.00 93.38 103 LEU A O 1
ATOM 793 N N . GLN A 1 104 ? 7.197 -4.156 -4.900 1.00 95.12 104 GLN A N 1
ATOM 794 C CA . GLN A 1 104 ? 5.852 -4.587 -5.263 1.00 95.12 104 GLN A CA 1
ATOM 795 C C . GLN A 1 104 ? 5.885 -5.691 -6.326 1.00 95.12 104 GLN A C 1
ATOM 797 O O . GLN A 1 104 ? 5.239 -6.722 -6.151 1.00 95.12 104 GLN A O 1
ATOM 802 N N . SER A 1 105 ? 6.671 -5.497 -7.385 1.00 93.25 105 SER A N 1
ATOM 803 C CA . SER A 1 105 ? 6.785 -6.430 -8.509 1.00 93.25 105 SER A CA 1
ATOM 804 C C . SER A 1 105 ? 7.409 -7.774 -8.111 1.00 93.25 105 SER A C 1
ATOM 806 O O . SER A 1 105 ? 6.937 -8.832 -8.524 1.00 93.25 105 SER A O 1
ATOM 808 N N . ARG A 1 106 ? 8.443 -7.762 -7.258 1.00 92.75 106 ARG A N 1
ATOM 809 C CA . ARG A 1 106 ? 9.168 -8.984 -6.859 1.00 92.75 106 ARG A CA 1
ATOM 810 C C . ARG A 1 106 ? 8.513 -9.770 -5.722 1.00 92.75 106 ARG A C 1
ATOM 812 O O . ARG A 1 106 ? 8.819 -10.947 -5.548 1.00 92.75 106 ARG A O 1
ATOM 819 N N . THR A 1 107 ? 7.654 -9.134 -4.922 1.00 94.38 107 THR A N 1
ATOM 820 C CA . THR A 1 107 ? 7.114 -9.731 -3.691 1.00 94.38 107 THR A CA 1
ATOM 821 C C . THR A 1 107 ? 5.609 -9.976 -3.822 1.00 94.38 107 THR A C 1
ATOM 823 O O . THR A 1 107 ? 4.829 -9.024 -3.754 1.00 94.38 107 THR A O 1
ATOM 826 N N . PRO A 1 108 ? 5.147 -11.240 -3.889 1.00 95.31 108 PRO A N 1
ATOM 827 C CA . PRO A 1 108 ? 3.727 -11.561 -4.081 1.00 95.31 108 PRO A CA 1
ATOM 828 C C . PRO A 1 108 ? 2.788 -10.941 -3.038 1.00 95.31 108 PRO A C 1
ATOM 830 O O . PRO A 1 108 ? 1.645 -10.610 -3.340 1.00 95.31 108 PRO A O 1
ATOM 833 N N . ARG A 1 109 ? 3.272 -10.734 -1.806 1.00 95.31 109 ARG A N 1
ATOM 834 C CA . ARG A 1 109 ? 2.503 -10.113 -0.716 1.00 95.31 109 ARG A CA 1
ATOM 835 C C . ARG A 1 109 ? 2.034 -8.690 -1.040 1.00 95.31 109 ARG A C 1
ATOM 837 O O . ARG A 1 109 ? 1.014 -8.262 -0.507 1.00 95.31 109 ARG A O 1
ATOM 844 N N . TYR A 1 110 ? 2.749 -7.971 -1.901 1.00 96.06 110 TYR A N 1
ATOM 845 C CA . TYR A 1 110 ? 2.408 -6.608 -2.306 1.00 96.06 110 TYR A CA 1
ATOM 846 C C . TYR A 1 110 ? 1.700 -6.551 -3.663 1.00 96.06 110 TYR A C 1
ATOM 848 O O . TYR A 1 110 ? 1.458 -5.460 -4.164 1.00 96.06 110 TYR A O 1
ATOM 856 N N . ALA A 1 111 ? 1.311 -7.687 -4.255 1.00 95.06 111 ALA A N 1
ATOM 857 C CA . ALA A 1 111 ? 0.644 -7.720 -5.560 1.00 95.06 111 ALA A CA 1
ATOM 858 C C . ALA A 1 111 ? -0.621 -6.842 -5.617 1.00 95.06 111 ALA A C 1
ATOM 860 O O . ALA A 1 111 ? -0.895 -6.236 -6.647 1.00 95.06 111 ALA A O 1
ATOM 861 N N . PHE A 1 112 ? -1.335 -6.685 -4.496 1.00 96.19 112 PHE A N 1
ATOM 862 C CA . PHE A 1 112 ? -2.504 -5.802 -4.387 1.00 96.19 112 PHE A CA 1
ATOM 863 C C . PHE A 1 112 ? -2.197 -4.312 -4.628 1.00 96.19 112 PHE A C 1
ATOM 865 O O . PHE A 1 112 ? -3.113 -3.520 -4.820 1.00 96.19 112 PHE A O 1
ATOM 872 N N . LEU A 1 113 ? -0.921 -3.916 -4.598 1.00 96.62 113 LEU A N 1
ATOM 873 C CA . LEU A 1 113 ? -0.478 -2.557 -4.895 1.00 96.62 113 LEU A CA 1
ATOM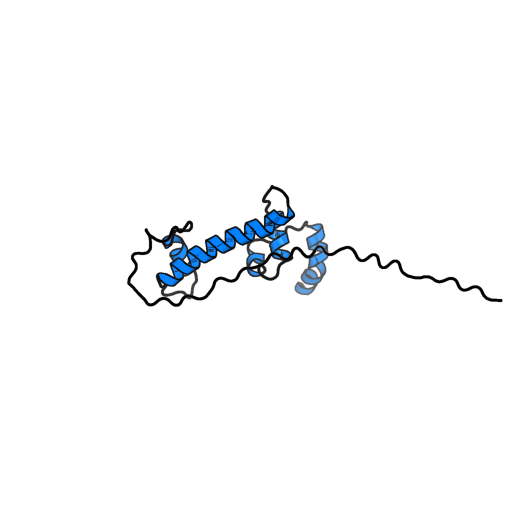 874 C C . LEU A 1 113 ? -0.158 -2.343 -6.379 1.00 96.62 113 LEU A C 1
ATOM 876 O O . LEU A 1 113 ? 0.200 -1.223 -6.718 1.00 96.62 113 LEU A O 1
ATOM 880 N N . ALA A 1 114 ? -0.260 -3.350 -7.256 1.00 94.81 114 ALA A N 1
ATOM 881 C CA . ALA A 1 114 ? 0.132 -3.233 -8.669 1.00 94.81 114 ALA A CA 1
ATOM 882 C C . ALA A 1 114 ? -0.546 -2.053 -9.386 1.00 94.81 114 ALA A C 1
ATOM 884 O O . ALA A 1 114 ? 0.106 -1.314 -10.121 1.00 94.81 114 ALA A O 1
ATOM 885 N N . ASP A 1 115 ? -1.828 -1.833 -9.095 1.00 94.69 115 ASP A N 1
ATOM 886 C CA . ASP A 1 115 ? -2.618 -0.759 -9.704 1.00 94.69 115 ASP A CA 1
ATOM 887 C C . ASP A 1 115 ? -2.268 0.629 -9.138 1.00 94.69 115 ASP A C 1
ATOM 889 O O . ASP A 1 115 ? -2.496 1.653 -9.780 1.00 94.69 115 ASP A O 1
ATOM 893 N N . VAL A 1 116 ? -1.701 0.677 -7.929 1.00 95.69 116 VAL A N 1
ATOM 894 C CA . VAL A 1 116 ? -1.328 1.916 -7.222 1.00 95.69 116 VAL A CA 1
ATOM 895 C C . VAL A 1 116 ? 0.148 2.271 -7.448 1.00 95.69 116 VAL A C 1
ATOM 897 O O . VAL A 1 116 ? 0.513 3.446 -7.501 1.00 95.69 116 VAL A O 1
ATOM 900 N N . LEU A 1 117 ? 1.007 1.260 -7.581 1.00 94.62 117 LEU A N 1
ATOM 901 C CA . LEU A 1 117 ? 2.460 1.354 -7.720 1.00 94.62 117 LEU A CA 1
ATOM 902 C C . LEU A 1 117 ? 2.946 0.631 -8.990 1.00 94.62 117 LEU A C 1
ATOM 904 O O . LEU A 1 117 ? 3.742 -0.305 -8.889 1.00 94.62 117 LEU A O 1
ATOM 908 N N . PRO A 1 118 ? 2.500 1.044 -10.189 1.00 92.56 118 PRO A N 1
ATOM 909 C CA . PRO A 1 118 ? 2.933 0.405 -11.422 1.00 92.56 118 PRO A CA 1
ATOM 910 C C . PRO A 1 118 ? 4.441 0.576 -11.655 1.00 92.56 118 PRO A C 1
ATOM 912 O O . PRO A 1 118 ? 5.012 1.657 -11.479 1.00 92.56 118 PRO A O 1
ATOM 915 N N . THR A 1 119 ? 5.095 -0.483 -12.134 1.00 91.12 119 THR A N 1
ATOM 916 C CA . THR A 1 119 ? 6.486 -0.406 -12.595 1.00 91.12 119 THR A CA 1
ATOM 917 C C . THR A 1 119 ? 6.581 0.508 -13.807 1.00 91.12 119 THR A C 1
ATOM 919 O O . THR A 1 119 ? 5.896 0.297 -14.812 1.00 91.12 119 THR A O 1
ATOM 922 N N . LYS A 1 120 ? 7.457 1.512 -13.737 1.00 89.25 120 LYS A N 1
ATOM 923 C CA . LYS A 1 120 ? 7.714 2.389 -14.879 1.00 89.25 120 LYS A CA 1
ATOM 924 C C . LYS A 1 120 ? 8.436 1.606 -15.969 1.00 89.25 120 LYS A C 1
ATOM 926 O O . LYS A 1 120 ? 9.474 1.011 -15.704 1.00 89.25 120 LYS A O 1
ATOM 931 N N . ILE A 1 121 ? 7.897 1.671 -17.179 1.00 88.62 121 ILE A N 1
ATOM 932 C CA . ILE A 1 121 ? 8.517 1.143 -18.392 1.00 88.62 121 ILE A CA 1
ATOM 933 C C . ILE A 1 121 ? 8.588 2.245 -19.444 1.00 88.62 121 ILE A C 1
ATOM 935 O O . ILE A 1 121 ? 7.778 3.175 -19.466 1.00 88.62 121 ILE A O 1
ATOM 939 N N . THR A 1 122 ? 9.587 2.155 -20.302 1.00 90.31 122 THR A N 1
ATOM 940 C CA . THR A 1 122 ? 9.768 3.010 -21.469 1.00 90.31 122 THR A CA 1
ATOM 941 C C . THR A 1 122 ? 8.838 2.582 -22.603 1.00 90.31 122 THR A C 1
ATOM 943 O O . THR A 1 122 ? 8.336 1.459 -22.638 1.00 90.31 122 THR A O 1
ATOM 946 N N . MET A 1 123 ? 8.630 3.472 -23.580 1.00 89.56 123 MET A N 1
ATOM 947 C CA . MET A 1 123 ? 7.826 3.154 -24.767 1.00 89.56 123 MET A CA 1
ATOM 948 C C . MET A 1 123 ? 8.377 1.938 -25.526 1.00 89.56 123 MET A C 1
ATOM 950 O O . MET A 1 123 ? 7.606 1.128 -26.029 1.00 89.56 123 MET A O 1
ATOM 954 N N . MET A 1 124 ? 9.705 1.790 -25.591 1.00 90.62 124 MET A N 1
ATOM 955 C CA . MET A 1 124 ? 10.332 0.638 -26.245 1.00 90.62 124 MET A CA 1
ATOM 956 C C . MET A 1 124 ? 10.011 -0.673 -25.522 1.00 90.62 124 MET A C 1
ATOM 958 O O . MET A 1 124 ? 9.562 -1.614 -26.169 1.00 90.62 124 MET A O 1
ATOM 962 N N . GLU A 1 125 ? 10.151 -0.707 -24.195 1.00 90.44 125 GLU A N 1
ATOM 963 C CA . GLU A 1 125 ? 9.805 -1.881 -23.378 1.00 90.44 125 GLU A CA 1
ATOM 964 C C . GLU A 1 125 ? 8.309 -2.213 -23.460 1.00 90.44 125 GLU A C 1
ATOM 966 O O . GLU A 1 125 ? 7.930 -3.381 -23.477 1.00 90.44 125 GLU A O 1
ATOM 971 N N . TRP A 1 126 ? 7.444 -1.197 -23.550 1.00 90.56 126 TRP A N 1
ATOM 972 C CA . TRP A 1 126 ? 6.010 -1.408 -23.743 1.00 90.56 126 TRP A CA 1
ATOM 973 C C . TRP A 1 126 ? 5.712 -2.074 -25.090 1.00 90.56 126 TRP A C 1
ATOM 975 O O . TRP A 1 126 ? 4.971 -3.054 -25.133 1.00 90.56 126 TRP A O 1
ATOM 985 N N . ILE A 1 127 ? 6.311 -1.579 -26.180 1.00 90.31 127 ILE A N 1
ATOM 986 C CA . ILE A 1 127 ? 6.147 -2.171 -27.515 1.00 90.31 127 ILE A CA 1
ATOM 987 C C . ILE A 1 127 ? 6.638 -3.619 -27.500 1.00 90.31 127 ILE A C 1
ATOM 989 O O . ILE A 1 127 ? 5.946 -4.501 -27.991 1.00 90.31 127 ILE A O 1
ATOM 993 N N . GLU A 1 128 ? 7.804 -3.893 -26.924 1.00 91.44 128 GLU A N 1
ATOM 994 C CA . GLU A 1 128 ? 8.329 -5.258 -26.857 1.00 91.44 128 GLU A CA 1
ATOM 995 C C . GLU A 1 128 ? 7.408 -6.197 -26.066 1.00 91.44 128 GLU A C 1
ATOM 997 O O . GLU A 1 128 ? 7.118 -7.304 -26.518 1.00 91.44 128 GLU A O 1
ATOM 1002 N N . LYS A 1 129 ? 6.905 -5.739 -24.916 1.00 86.31 129 LYS A N 1
ATOM 1003 C CA . LYS A 1 129 ? 6.112 -6.569 -24.007 1.00 86.31 129 LYS A CA 1
ATOM 1004 C C . LYS A 1 129 ? 4.671 -6.787 -24.473 1.00 86.31 129 LYS A C 1
ATOM 1006 O O . LYS A 1 129 ? 4.145 -7.874 -24.272 1.00 86.31 129 LYS A O 1
ATOM 1011 N N . TYR A 1 130 ? 4.038 -5.785 -25.087 1.00 88.31 130 TYR A N 1
ATOM 1012 C CA . TYR A 1 130 ? 2.589 -5.794 -25.333 1.00 88.31 130 TYR A CA 1
ATOM 1013 C C . TYR A 1 130 ? 2.185 -5.720 -26.808 1.00 88.31 130 TYR A C 1
ATOM 1015 O O . TYR A 1 130 ? 0.999 -5.836 -27.101 1.00 88.31 130 TYR A O 1
ATOM 1023 N N . LYS A 1 131 ? 3.114 -5.566 -27.763 1.00 86.88 131 LYS A N 1
ATOM 1024 C CA . LYS A 1 131 ? 2.747 -5.464 -29.190 1.00 86.88 131 LYS A CA 1
ATOM 1025 C C . LYS A 1 131 ? 1.985 -6.688 -29.696 1.00 86.88 131 LYS A C 1
ATOM 1027 O O . LYS A 1 131 ? 0.973 -6.525 -30.363 1.00 86.88 131 LYS A O 1
ATOM 1032 N N . ALA A 1 132 ? 2.422 -7.897 -29.343 1.00 81.19 132 ALA A N 1
ATOM 1033 C CA . ALA A 1 132 ? 1.746 -9.123 -29.773 1.00 81.19 132 ALA A CA 1
ATOM 1034 C C . ALA A 1 132 ? 0.329 -9.255 -29.185 1.00 81.19 132 ALA A C 1
ATOM 1036 O O . ALA A 1 132 ? -0.593 -9.670 -29.883 1.00 81.19 132 ALA A O 1
ATOM 1037 N N . GLU A 1 133 ? 0.148 -8.875 -27.917 1.00 84.06 133 GLU A N 1
ATOM 1038 C CA . GLU A 1 133 ? -1.155 -8.891 -27.240 1.00 84.06 133 GLU A CA 1
ATOM 1039 C C . GLU A 1 133 ? -2.097 -7.818 -27.808 1.00 84.06 133 GLU A C 1
ATOM 1041 O O . GLU A 1 133 ? -3.278 -8.077 -28.036 1.00 84.06 133 GLU A O 1
ATOM 1046 N N . PHE A 1 134 ? -1.564 -6.625 -28.088 1.00 85.38 134 PHE A N 1
ATOM 1047 C CA . PHE A 1 134 ? -2.312 -5.524 -28.683 1.00 85.38 134 PHE A CA 1
ATOM 1048 C C . PHE A 1 134 ? -2.774 -5.861 -30.104 1.00 85.38 134 PHE A C 1
ATOM 1050 O O . PHE A 1 134 ? -3.967 -5.756 -30.393 1.00 85.38 134 PHE A O 1
ATOM 1057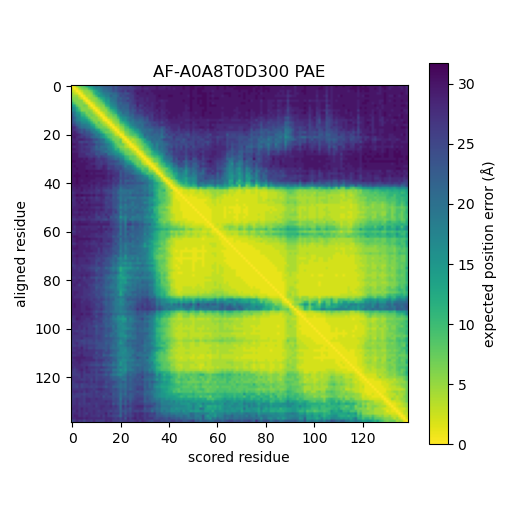 N N . ASP A 1 135 ? -1.863 -6.333 -30.961 1.00 84.94 135 ASP A N 1
ATOM 1058 C CA . ASP A 1 135 ? -2.170 -6.700 -32.347 1.00 84.94 135 ASP A CA 1
ATOM 1059 C C . ASP A 1 135 ? -3.227 -7.827 -32.402 1.00 84.94 135 ASP A C 1
ATOM 1061 O O . ASP A 1 135 ? -4.146 -7.781 -33.221 1.00 84.94 135 ASP A O 1
ATOM 1065 N N . ALA A 1 136 ? -3.167 -8.793 -31.474 1.00 83.44 136 ALA A N 1
ATOM 1066 C CA . ALA A 1 136 ? -4.160 -9.864 -31.354 1.00 83.44 136 ALA A CA 1
ATOM 1067 C C . ALA A 1 136 ? -5.553 -9.372 -30.919 1.00 83.44 136 ALA A C 1
ATOM 1069 O O . ALA A 1 136 ? -6.552 -9.964 -31.310 1.00 83.44 136 ALA A O 1
ATOM 1070 N N . SER A 1 137 ? -5.641 -8.297 -30.130 1.00 84.44 137 SER A N 1
ATOM 1071 C CA . SER A 1 137 ? -6.926 -7.740 -29.671 1.00 84.44 137 SER A CA 1
ATOM 1072 C C . SER A 1 137 ? -7.683 -6.943 -30.742 1.00 84.44 137 SER A C 1
ATOM 1074 O O . SER A 1 137 ? -8.874 -6.680 -30.590 1.00 84.44 137 SER A O 1
ATOM 1076 N N . CYS A 1 138 ? -6.989 -6.539 -31.811 1.00 73.94 138 CYS A N 1
ATOM 1077 C CA . CYS A 1 138 ? -7.528 -5.709 -32.889 1.00 73.94 138 CYS A CA 1
ATOM 1078 C C . CYS A 1 138 ? -8.018 -6.506 -34.114 1.00 73.94 138 CYS A C 1
ATOM 1080 O O . CYS A 1 138 ? -8.502 -5.886 -35.063 1.00 73.94 138 CYS A O 1
ATOM 1082 N N . THR A 1 139 ? -7.880 -7.838 -34.112 1.00 61.97 139 THR A N 1
ATOM 1083 C CA . THR A 1 139 ? -8.294 -8.732 -35.213 1.00 61.97 139 THR A CA 1
ATOM 1084 C C . THR A 1 139 ? -9.564 -9.489 -34.847 1.00 61.97 139 THR A C 1
ATOM 1086 O O . THR A 1 139 ? -10.447 -9.608 -35.725 1.00 61.97 139 THR A O 1
#

Mean predicted aligned error: 14.66 Å

pLDDT: mean 75.44, std 24.04, range [30.58, 96.75]